Protein AF-A0A918Q8B8-F1 (afdb_monomer)

Solvent-accessible surface area (backbone atoms only — not comparable to full-atom values): 6612 Å² total; per-residue (Å²): 133,83,70,69,59,58,62,53,51,49,40,52,50,37,45,78,72,71,48,54,78,58,41,68,71,46,72,77,34,76,66,37,60,56,49,51,50,53,51,52,49,54,31,72,75,69,29,67,72,63,52,50,52,45,50,70,48,98,40,78,57,41,19,52,43,43,29,50,48,44,63,75,77,44,94,65,55,72,67,59,43,49,56,29,46,54,52,46,52,55,44,32,72,35,79,90,46,65,66,57,8,48,39,37,42,54,45,29,53,78,70,71,51,76,86,115

Structure (mmCIF, N/CA/C/O backbone):
data_AF-A0A918Q8B8-F1
#
_entry.id   AF-A0A918Q8B8-F1
#
loop_
_atom_site.group_PDB
_atom_site.id
_atom_site.type_symbol
_atom_site.label_atom_id
_atom_site.label_alt_id
_atom_site.label_comp_id
_atom_site.label_asym_id
_atom_site.label_entity_id
_atom_site.label_seq_id
_atom_site.pdbx_PDB_ins_code
_atom_site.Cartn_x
_atom_site.Cartn_y
_atom_site.Cartn_z
_atom_site.occupancy
_atom_site.B_iso_or_equiv
_atom_site.auth_seq_id
_atom_site.auth_comp_id
_atom_site.auth_asym_id
_atom_site.auth_atom_id
_atom_site.pdbx_PDB_model_num
ATOM 1 N N . MET A 1 1 ? 7.908 5.607 24.007 1.00 36.47 1 MET A N 1
ATOM 2 C CA . MET A 1 1 ? 7.748 6.205 22.664 1.00 36.47 1 MET A CA 1
ATOM 3 C C . MET A 1 1 ? 7.773 5.053 21.678 1.00 36.47 1 MET A C 1
ATOM 5 O O . MET A 1 1 ? 8.762 4.333 21.671 1.00 36.47 1 MET A O 1
ATOM 9 N N . LYS A 1 2 ? 6.656 4.772 20.997 1.00 44.72 2 LYS A N 1
ATOM 10 C CA . LYS A 1 2 ? 6.554 3.640 20.061 1.00 44.72 2 LYS A CA 1
ATOM 11 C C . LYS A 1 2 ? 7.322 3.968 18.776 1.00 44.72 2 LYS A C 1
ATOM 13 O O . LYS A 1 2 ? 7.341 5.119 18.350 1.00 44.72 2 LYS A O 1
ATOM 18 N N . ASN A 1 3 ? 8.011 2.972 18.224 1.00 47.59 3 ASN A N 1
ATOM 19 C CA . ASN A 1 3 ? 8.915 3.114 17.083 1.00 47.59 3 ASN A CA 1
ATOM 20 C C . ASN A 1 3 ? 8.135 3.252 15.761 1.00 47.59 3 ASN A C 1
ATOM 22 O O . ASN A 1 3 ? 8.189 2.361 14.920 1.00 47.59 3 ASN A O 1
ATOM 26 N N . ASN A 1 4 ? 7.495 4.404 15.529 1.00 54.66 4 ASN A N 1
ATOM 27 C CA . ASN A 1 4 ? 6.944 4.777 14.211 1.00 54.66 4 ASN A CA 1
ATOM 28 C C . ASN A 1 4 ? 8.015 4.729 13.098 1.00 54.66 4 ASN A C 1
ATOM 30 O O . ASN A 1 4 ? 7.711 4.662 11.908 1.00 54.66 4 ASN A O 1
ATOM 34 N N . HIS A 1 5 ? 9.296 4.742 13.481 1.00 60.97 5 HIS A N 1
ATOM 35 C CA . HIS A 1 5 ? 10.423 4.567 12.576 1.00 60.97 5 HIS A CA 1
ATOM 36 C C . HIS A 1 5 ? 10.376 3.232 11.820 1.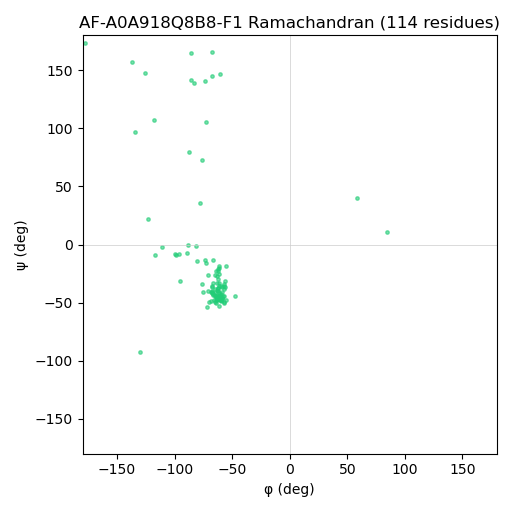00 60.97 5 HIS A C 1
ATOM 38 O O . HIS A 1 5 ? 10.666 3.228 10.630 1.00 60.97 5 HIS A O 1
ATOM 44 N N . THR A 1 6 ? 9.927 2.126 12.426 1.00 82.38 6 THR A N 1
ATOM 45 C CA . THR A 1 6 ? 10.072 0.797 11.808 1.00 82.38 6 THR A CA 1
ATOM 46 C C . THR A 1 6 ? 9.240 0.633 10.533 1.00 82.38 6 THR A C 1
ATOM 48 O O . THR A 1 6 ? 9.766 0.141 9.537 1.00 82.38 6 THR A O 1
ATOM 51 N N . TYR A 1 7 ? 7.978 1.078 10.508 1.00 89.44 7 TYR A N 1
ATOM 52 C CA . TYR A 1 7 ? 7.136 0.976 9.306 1.00 89.44 7 TYR A CA 1
ATOM 53 C C . TYR A 1 7 ? 7.622 1.895 8.176 1.00 89.44 7 TYR A C 1
ATOM 55 O O . TYR A 1 7 ? 7.806 1.449 7.040 1.00 89.44 7 TYR A O 1
ATOM 63 N N . ILE A 1 8 ? 7.882 3.169 8.490 1.00 89.31 8 ILE A N 1
ATOM 64 C CA . ILE A 1 8 ? 8.348 4.160 7.512 1.00 89.31 8 ILE A CA 1
ATOM 65 C C . ILE A 1 8 ? 9.708 3.750 6.930 1.00 89.31 8 ILE A C 1
ATOM 67 O O . ILE A 1 8 ? 9.923 3.843 5.720 1.00 89.31 8 ILE A O 1
ATOM 71 N N . GLU A 1 9 ? 10.641 3.297 7.770 1.00 88.19 9 GLU A N 1
ATOM 72 C CA . GLU A 1 9 ? 11.950 2.800 7.338 1.00 88.19 9 GLU A CA 1
ATOM 73 C C . GLU A 1 9 ? 11.813 1.567 6.449 1.00 88.19 9 GLU A C 1
ATOM 75 O O . GLU A 1 9 ? 12.501 1.476 5.430 1.00 88.19 9 GLU A O 1
ATOM 80 N N . PHE A 1 10 ? 10.889 0.656 6.770 1.00 90.88 10 PHE A N 1
ATOM 81 C CA . PHE A 1 10 ? 10.630 -0.512 5.934 1.00 90.88 10 PHE A CA 1
ATOM 82 C C . PHE A 1 10 ? 10.072 -0.111 4.563 1.00 90.88 10 PHE A C 1
ATOM 84 O O . PHE A 1 10 ? 10.578 -0.577 3.544 1.00 90.88 10 PHE A O 1
ATOM 91 N N . CYS A 1 11 ? 9.111 0.818 4.507 1.00 91.94 11 CYS A N 1
ATOM 92 C CA . CYS A 1 11 ? 8.581 1.353 3.247 1.00 91.94 11 CYS A CA 1
ATOM 93 C C . CYS A 1 11 ? 9.686 1.980 2.382 1.00 91.94 11 CYS A C 1
ATOM 95 O O . CYS A 1 11 ? 9.763 1.728 1.177 1.00 91.94 11 CYS A O 1
ATOM 97 N N . LYS A 1 12 ? 10.579 2.763 3.003 1.00 89.38 12 LYS A N 1
ATOM 98 C CA . LYS A 1 12 ? 11.747 3.350 2.327 1.00 89.38 12 LYS A CA 1
ATOM 99 C C . LYS A 1 12 ? 12.695 2.272 1.804 1.00 89.38 12 LYS A C 1
ATOM 101 O O . LYS A 1 12 ? 13.126 2.351 0.656 1.00 89.38 12 LYS A 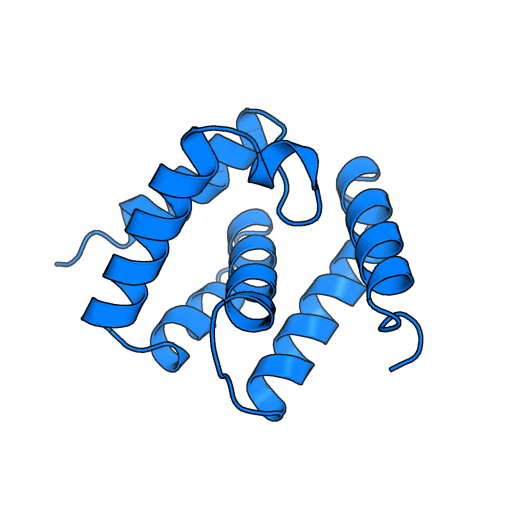O 1
ATOM 106 N N . LYS A 1 13 ? 13.003 1.259 2.619 1.00 91.19 13 LYS A N 1
ATOM 107 C CA . LYS A 1 13 ? 13.869 0.137 2.236 1.00 91.19 13 LYS A CA 1
ATOM 108 C C . LYS A 1 13 ? 13.303 -0.615 1.032 1.00 91.19 13 LYS A C 1
ATOM 110 O O . LYS A 1 13 ? 14.034 -0.834 0.074 1.00 91.19 13 LYS A O 1
ATOM 115 N N . LEU A 1 14 ? 12.012 -0.949 1.049 1.00 91.44 14 LEU A N 1
ATOM 116 C CA . LEU A 1 14 ? 11.347 -1.628 -0.066 1.00 91.44 14 LEU A CA 1
ATOM 117 C C . LEU A 1 14 ? 11.463 -0.835 -1.365 1.00 91.44 14 LEU A C 1
ATOM 119 O O . LEU A 1 14 ? 11.812 -1.399 -2.400 1.00 91.44 14 LEU A O 1
ATOM 123 N N . TYR A 1 15 ? 11.243 0.477 -1.299 1.00 88.50 15 TYR A N 1
ATOM 124 C CA . TYR A 1 15 ? 11.385 1.328 -2.471 1.00 88.50 15 TYR A CA 1
ATOM 125 C C . TYR A 1 15 ? 12.821 1.355 -3.013 1.00 88.50 15 TYR A C 1
ATOM 127 O O . TYR A 1 15 ? 13.022 1.225 -4.220 1.00 88.50 15 TYR A O 1
ATOM 135 N N . LEU A 1 16 ? 13.827 1.481 -2.137 1.00 89.44 16 LEU A N 1
ATOM 136 C CA . LEU A 1 16 ? 15.242 1.438 -2.535 1.00 89.44 16 LEU A CA 1
ATOM 137 C C . LEU A 1 16 ? 15.634 0.089 -3.156 1.00 89.44 16 LEU A C 1
ATOM 139 O O . LEU A 1 16 ? 16.498 0.040 -4.027 1.00 89.44 16 LEU A O 1
ATOM 143 N N . GLU A 1 17 ? 14.973 -0.992 -2.749 1.00 90.62 17 GLU A N 1
ATOM 144 C CA . GLU A 1 17 ? 15.116 -2.329 -3.334 1.00 90.62 17 GLU A CA 1
ATOM 145 C C . GLU A 1 17 ? 14.285 -2.524 -4.620 1.00 90.62 17 GLU A C 1
ATOM 147 O O . GLU A 1 17 ? 14.348 -3.577 -5.252 1.00 90.62 17 GLU A O 1
ATOM 152 N N . GLY A 1 18 ? 13.523 -1.510 -5.044 1.00 89.44 18 GLY A N 1
ATOM 153 C CA . GLY A 1 18 ? 12.734 -1.519 -6.276 1.00 89.44 18 GLY A CA 1
ATOM 154 C C . GLY A 1 18 ? 11.350 -2.162 -6.153 1.00 89.44 18 GLY A C 1
ATOM 155 O O . GLY A 1 18 ? 10.698 -2.372 -7.186 1.00 89.44 18 GLY A O 1
ATOM 156 N N . PHE A 1 19 ? 10.899 -2.454 -4.930 1.00 92.19 19 PHE A N 1
ATOM 157 C CA . PHE A 1 19 ? 9.556 -2.945 -4.639 1.00 92.19 19 PHE A CA 1
ATOM 158 C C . PHE A 1 19 ? 8.557 -1.797 -4.483 1.00 92.19 19 PHE A C 1
ATOM 160 O O . PHE A 1 19 ? 8.851 -0.747 -3.910 1.00 92.19 19 PHE A O 1
ATOM 167 N N . THR A 1 20 ? 7.352 -2.027 -4.986 1.00 92.62 20 THR A N 1
ATOM 168 C CA . THR A 1 20 ? 6.231 -1.084 -4.995 1.00 92.62 20 THR A CA 1
ATOM 169 C C . THR A 1 20 ? 4.953 -1.840 -4.619 1.00 92.62 20 THR A C 1
ATOM 171 O O . THR A 1 20 ? 4.908 -3.067 -4.768 1.00 92.62 20 THR A O 1
ATOM 174 N N . PRO A 1 21 ? 3.921 -1.153 -4.108 1.00 92.31 21 PRO A N 1
ATOM 175 C CA . PRO A 1 21 ? 2.705 -1.819 -3.643 1.00 92.31 21 PRO A CA 1
ATOM 176 C C . PRO A 1 21 ? 1.883 -2.473 -4.762 1.00 92.31 21 PRO A C 1
ATOM 178 O O . PRO A 1 21 ? 1.351 -3.572 -4.571 1.00 92.31 21 PRO A O 1
ATOM 181 N N . ALA A 1 22 ? 1.831 -1.861 -5.948 1.00 92.69 22 ALA A N 1
ATOM 182 C CA . ALA A 1 22 ? 1.176 -2.443 -7.117 1.00 92.69 22 ALA A CA 1
ATOM 183 C C . ALA A 1 22 ? 1.954 -3.609 -7.761 1.00 92.69 22 ALA A C 1
ATOM 185 O O . ALA A 1 22 ? 1.391 -4.365 -8.555 1.00 92.69 22 ALA A O 1
ATOM 186 N N . ASN A 1 23 ? 3.230 -3.814 -7.417 1.00 88.38 23 ASN A N 1
ATOM 187 C CA . ASN A 1 23 ? 4.030 -4.891 -7.994 1.00 88.38 23 ASN A CA 1
ATOM 188 C C . ASN A 1 23 ? 3.608 -6.264 -7.448 1.00 88.38 23 ASN A C 1
ATOM 190 O O . ASN A 1 23 ? 3.968 -6.668 -6.342 1.00 88.38 23 ASN A O 1
ATOM 194 N N . ILE A 1 24 ? 2.905 -7.028 -8.285 1.00 81.38 24 ILE A N 1
ATOM 195 C CA . ILE A 1 24 ? 2.415 -8.376 -7.966 1.00 81.38 24 ILE A CA 1
ATOM 196 C C . ILE A 1 24 ? 3.555 -9.320 -7.563 1.00 81.38 24 ILE A C 1
ATOM 198 O O . ILE A 1 24 ? 3.385 -10.109 -6.638 1.00 81.38 24 ILE A O 1
ATOM 202 N N . ARG A 1 25 ? 4.746 -9.197 -8.167 1.00 85.12 25 ARG A N 1
ATOM 203 C CA . ARG A 1 25 ? 5.897 -10.054 -7.827 1.00 85.12 25 ARG A CA 1
ATOM 204 C C . ARG A 1 25 ? 6.387 -9.835 -6.402 1.00 85.12 25 ARG A C 1
ATOM 206 O O . ARG A 1 25 ? 6.970 -10.742 -5.819 1.00 85.12 25 ARG A O 1
ATOM 213 N N . PHE A 1 26 ? 6.173 -8.649 -5.830 1.00 89.25 26 PHE A N 1
ATOM 214 C CA . PHE A 1 26 ? 6.523 -8.428 -4.432 1.00 89.25 26 PHE A CA 1
ATOM 215 C C . PHE A 1 26 ? 5.651 -9.267 -3.499 1.00 89.25 26 PHE A C 1
ATOM 217 O O . PHE A 1 26 ? 6.160 -9.753 -2.500 1.00 89.25 26 PHE A O 1
ATOM 224 N N . ARG A 1 27 ? 4.381 -9.514 -3.844 1.00 85.44 27 ARG A N 1
ATOM 225 C CA . ARG A 1 27 ? 3.454 -10.304 -3.011 1.00 85.44 27 ARG A CA 1
ATOM 226 C C . ARG A 1 27 ? 3.901 -11.752 -2.825 1.00 85.44 27 ARG A C 1
ATOM 228 O O . ARG A 1 27 ? 3.567 -12.368 -1.822 1.00 85.44 27 ARG A O 1
ATOM 235 N N . GLU A 1 28 ? 4.660 -12.274 -3.780 1.00 87.56 28 GLU A N 1
ATOM 236 C CA . GLU A 1 28 ? 5.238 -13.621 -3.747 1.00 87.56 28 GLU A CA 1
ATOM 237 C C . GLU A 1 28 ? 6.622 -13.650 -3.076 1.00 87.56 28 GLU A C 1
ATOM 239 O O . GLU A 1 28 ? 7.201 -14.713 -2.858 1.00 87.56 28 GLU A O 1
ATOM 244 N N . HIS A 1 29 ? 7.186 -12.485 -2.752 1.00 92.19 29 HIS A N 1
ATOM 245 C CA . HIS A 1 29 ? 8.514 -12.377 -2.169 1.00 92.19 29 HIS A CA 1
ATOM 246 C C . HIS A 1 29 ? 8.464 -12.603 -0.644 1.00 92.19 29 HIS A C 1
ATOM 248 O O . HIS A 1 29 ? 7.615 -12.013 0.021 1.00 92.19 29 HIS A O 1
ATOM 254 N N . PRO A 1 30 ? 9.417 -13.331 -0.022 1.00 89.50 30 PRO A N 1
ATOM 255 C CA . PRO A 1 30 ? 9.395 -13.606 1.425 1.00 89.50 30 PRO A CA 1
ATOM 256 C C . PRO A 1 30 ? 9.333 -12.359 2.327 1.00 89.50 30 PRO A C 1
ATOM 258 O O . PRO A 1 30 ? 8.728 -12.372 3.396 1.00 89.50 30 PRO A O 1
ATOM 261 N N . LYS A 1 31 ? 9.921 -11.241 1.877 1.00 89.31 31 LYS A N 1
ATOM 262 C CA . LYS A 1 31 ? 9.843 -9.938 2.577 1.00 89.31 31 LYS A CA 1
ATOM 263 C C . LYS A 1 31 ? 8.416 -9.396 2.704 1.00 89.31 31 LYS A C 1
ATOM 265 O O . LYS A 1 31 ? 8.176 -8.541 3.550 1.00 89.31 31 LYS A O 1
ATOM 270 N N . PHE A 1 32 ? 7.483 -9.855 1.876 1.00 90.81 32 PHE A N 1
ATOM 271 C CA . PHE A 1 32 ? 6.097 -9.421 1.943 1.00 90.81 32 PHE A CA 1
ATOM 272 C C . PHE A 1 32 ? 5.402 -9.918 3.208 1.00 90.81 32 PHE A C 1
ATOM 274 O O . PHE A 1 32 ? 4.701 -9.150 3.862 1.00 90.81 32 PHE A O 1
ATOM 281 N N . GLU A 1 33 ? 5.649 -11.164 3.610 1.00 90.06 33 GLU A N 1
ATOM 282 C CA . GLU A 1 33 ? 5.105 -11.703 4.860 1.00 90.06 33 GLU A CA 1
ATOM 283 C C . GLU A 1 33 ? 5.670 -10.966 6.079 1.00 90.06 33 GLU A C 1
ATOM 285 O O . GLU A 1 33 ? 4.927 -10.612 6.998 1.00 90.06 33 GLU A O 1
ATOM 290 N N . GLU A 1 34 ? 6.974 -10.668 6.063 1.00 90.56 34 GLU A N 1
ATOM 291 C CA . GLU A 1 34 ? 7.618 -9.843 7.088 1.00 90.56 34 GLU A CA 1
ATOM 292 C C . GLU A 1 34 ? 6.974 -8.453 7.163 1.00 90.56 34 GLU A C 1
ATOM 294 O O . GLU A 1 34 ? 6.633 -7.984 8.252 1.00 90.56 34 GLU A O 1
ATOM 299 N N . PHE A 1 35 ? 6.753 -7.823 6.008 1.00 91.56 35 PHE A N 1
ATOM 300 C CA . PHE A 1 35 ? 6.131 -6.510 5.919 1.00 91.56 35 PHE A CA 1
ATOM 301 C C . PHE A 1 35 ? 4.694 -6.517 6.444 1.00 91.56 35 PHE A C 1
ATOM 303 O O . PHE A 1 35 ? 4.341 -5.698 7.292 1.00 91.56 35 PHE A O 1
ATOM 310 N N . LEU A 1 36 ? 3.875 -7.486 6.024 1.00 91.50 36 LEU A N 1
ATOM 311 C CA . LEU A 1 36 ? 2.507 -7.628 6.518 1.00 91.50 36 LEU A CA 1
ATOM 312 C C . LEU A 1 36 ? 2.456 -7.881 8.025 1.00 91.50 36 LEU A C 1
ATOM 314 O O . LEU A 1 36 ? 1.524 -7.420 8.681 1.00 91.50 36 LEU A O 1
ATOM 318 N N . ARG A 1 37 ? 3.436 -8.588 8.596 1.00 91.00 37 ARG A N 1
ATOM 319 C CA . ARG A 1 37 ? 3.530 -8.773 10.049 1.00 91.00 37 ARG A CA 1
ATOM 320 C C . ARG A 1 37 ? 3.753 -7.441 10.767 1.00 91.00 37 ARG A C 1
ATOM 322 O O . ARG A 1 37 ? 3.057 -7.180 11.744 1.00 91.00 37 ARG A O 1
ATOM 329 N N . ILE A 1 38 ? 4.663 -6.601 10.266 1.00 91.38 38 ILE A N 1
ATOM 330 C CA . ILE A 1 38 ? 4.911 -5.254 10.810 1.00 91.38 38 ILE A CA 1
ATOM 331 C C . ILE A 1 38 ? 3.631 -4.415 10.734 1.00 91.38 38 ILE A C 1
ATOM 333 O O . ILE A 1 38 ? 3.206 -3.849 11.735 1.00 91.38 38 ILE A O 1
ATOM 337 N N . VAL A 1 39 ? 2.970 -4.400 9.575 1.00 92.31 39 VAL A N 1
ATOM 338 C CA . VAL A 1 39 ? 1.731 -3.637 9.354 1.00 92.31 39 VAL A CA 1
ATOM 339 C C . VAL A 1 39 ? 0.609 -4.096 10.285 1.00 92.31 39 VAL A C 1
ATOM 341 O O . VAL A 1 39 ? -0.054 -3.279 10.918 1.00 92.31 39 VAL A O 1
ATOM 344 N N . LYS A 1 40 ? 0.388 -5.410 10.402 1.00 90.25 40 LYS A N 1
ATOM 345 C CA . LYS A 1 40 ? -0.647 -5.961 11.288 1.00 90.25 40 LYS A CA 1
ATOM 346 C C . LYS A 1 40 ? -0.372 -5.634 12.749 1.00 90.25 40 LYS A C 1
ATOM 348 O O . LYS A 1 40 ? -1.315 -5.332 13.473 1.00 90.25 40 LYS A O 1
ATOM 353 N N . GLN A 1 41 ? 0.891 -5.689 13.172 1.00 90.06 41 GLN A N 1
ATOM 354 C CA . GLN A 1 41 ? 1.275 -5.295 14.521 1.00 90.06 41 GLN A CA 1
ATOM 355 C C . GLN A 1 41 ? 0.992 -3.807 14.760 1.00 90.06 41 GLN A C 1
ATOM 357 O O . GLN A 1 41 ? 0.359 -3.472 15.756 1.00 90.06 41 GLN A O 1
ATOM 362 N N . GLU A 1 42 ? 1.377 -2.936 13.829 1.00 89.12 42 GLU A N 1
ATOM 363 C CA . GLU A 1 42 ? 1.149 -1.489 13.923 1.00 89.12 42 GLU A CA 1
ATOM 364 C C . GLU A 1 42 ? -0.347 -1.151 14.048 1.00 89.12 42 GLU A 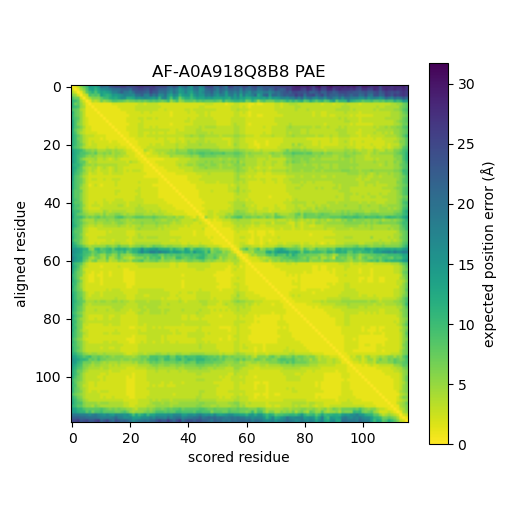C 1
ATOM 366 O O . GLU A 1 42 ? -0.759 -0.389 14.928 1.00 89.12 42 GLU A O 1
ATOM 371 N N . VAL A 1 43 ? -1.182 -1.771 13.206 1.00 88.81 43 VAL A N 1
ATOM 372 C CA . VAL A 1 43 ? -2.640 -1.576 13.230 1.00 88.81 43 VAL A CA 1
ATOM 373 C C . VAL A 1 43 ? -3.263 -2.140 14.507 1.00 88.81 43 VAL A C 1
ATOM 375 O O . VAL A 1 43 ? -4.139 -1.501 15.085 1.00 88.81 43 VAL A O 1
ATOM 378 N N . TYR A 1 44 ? -2.811 -3.309 14.974 1.00 87.88 44 TYR A N 1
ATOM 379 C CA . TYR A 1 44 ? -3.267 -3.894 16.240 1.00 87.88 44 TYR A CA 1
ATOM 380 C C . TYR A 1 44 ? -2.943 -2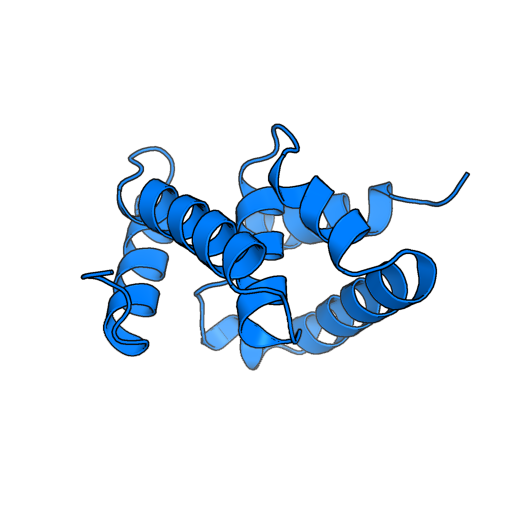.994 17.439 1.00 87.88 44 TYR A C 1
ATOM 382 O O . TYR A 1 44 ? -3.715 -2.901 18.389 1.00 87.88 44 TYR A O 1
ATOM 390 N N . GLU A 1 45 ? -1.797 -2.322 17.395 1.00 87.12 45 GLU A N 1
ATOM 391 C CA . GLU A 1 45 ? -1.296 -1.478 18.471 1.00 87.12 45 GLU A CA 1
ATOM 392 C C . GLU A 1 45 ? -1.903 -0.069 18.531 1.00 87.12 45 GLU A C 1
ATOM 394 O O . GLU A 1 45 ? -1.691 0.627 19.533 1.00 87.12 45 GLU A O 1
ATOM 399 N N . THR A 1 46 ? -2.595 0.364 17.475 1.00 84.19 46 THR A N 1
ATOM 400 C CA . THR A 1 46 ? -3.145 1.717 17.333 1.00 84.19 46 THR A CA 1
ATOM 401 C C . THR A 1 46 ? -4.620 1.654 16.919 1.00 84.19 46 THR A C 1
ATOM 403 O O . THR A 1 46 ? -5.491 1.574 17.779 1.00 84.19 46 THR A O 1
ATOM 406 N N . SER A 1 47 ? -4.891 1.682 15.619 1.00 87.00 47 SER A N 1
ATOM 407 C CA . SER A 1 47 ? -6.120 1.304 14.918 1.00 87.00 47 SER A CA 1
ATOM 408 C C . SER A 1 47 ? -5.862 1.493 13.416 1.00 87.00 47 SER A C 1
ATOM 410 O O . SER A 1 47 ? -4.829 2.045 13.025 1.00 87.00 47 SER A O 1
ATOM 412 N N . TYR A 1 48 ? -6.786 1.093 12.538 1.00 86.56 48 TYR A N 1
ATOM 413 C CA . TYR A 1 48 ? -6.625 1.406 11.113 1.00 86.56 48 TYR A CA 1
ATOM 414 C C . TYR A 1 48 ? -6.835 2.903 10.818 1.00 86.56 48 TYR A C 1
ATOM 416 O O . TYR A 1 48 ? -6.266 3.405 9.855 1.00 86.56 48 TYR A O 1
ATOM 424 N N . GLU A 1 49 ? -7.606 3.638 11.632 1.00 88.38 49 GLU A N 1
ATOM 425 C CA . GLU A 1 49 ? -7.748 5.098 11.516 1.00 88.38 49 GLU A CA 1
ATOM 426 C C . GLU A 1 49 ? -6.451 5.819 11.873 1.00 88.38 49 GLU A C 1
ATOM 428 O O . GLU A 1 49 ? -6.046 6.739 11.171 1.00 88.38 49 GLU A O 1
ATOM 433 N N . MET A 1 50 ? -5.763 5.371 12.925 1.00 88.94 50 MET A N 1
ATOM 434 C CA . MET A 1 50 ? -4.444 5.905 13.262 1.00 88.94 50 MET A CA 1
ATOM 435 C C . MET A 1 50 ? -3.412 5.532 12.198 1.00 88.94 50 MET A C 1
ATOM 437 O O . MET A 1 50 ? -2.609 6.371 11.801 1.00 88.94 50 MET A O 1
ATOM 441 N N . PHE A 1 51 ? -3.468 4.305 11.675 1.00 92.00 51 PHE A N 1
ATOM 442 C CA . PHE A 1 51 ? -2.617 3.884 10.564 1.00 92.00 51 PHE A CA 1
ATOM 443 C C . PHE A 1 51 ? -2.892 4.686 9.282 1.00 92.00 51 PHE A C 1
ATOM 445 O O . PHE A 1 51 ? -1.972 4.985 8.529 1.00 92.00 51 PHE A O 1
ATOM 452 N N . TYR A 1 52 ? -4.138 5.105 9.047 1.00 92.56 52 TYR A N 1
ATOM 453 C CA . TYR A 1 52 ? -4.493 5.981 7.932 1.00 92.56 52 TYR A CA 1
ATOM 454 C C . TYR A 1 52 ? -3.796 7.344 7.992 1.00 92.56 52 TYR A C 1
ATOM 456 O O . TYR A 1 52 ? -3.532 7.924 6.940 1.00 92.56 52 TYR A O 1
ATOM 464 N N . GLU A 1 53 ? -3.394 7.838 9.164 1.00 92.31 53 GLU A N 1
ATOM 465 C CA . GLU A 1 53 ? -2.627 9.086 9.255 1.00 92.31 53 GLU A CA 1
ATOM 466 C C . GLU A 1 53 ? -1.265 9.003 8.538 1.00 92.31 53 GLU A C 1
ATOM 468 O O . GLU A 1 53 ? -0.785 10.023 8.041 1.00 92.31 53 GLU A O 1
ATOM 473 N N . TYR A 1 54 ? -0.699 7.800 8.336 1.00 91.81 54 TYR A N 1
ATOM 474 C CA . TYR A 1 54 ? 0.494 7.606 7.497 1.00 91.81 54 TYR A CA 1
ATOM 475 C C . TYR A 1 54 ? 0.277 8.017 6.030 1.00 91.81 54 TYR A C 1
ATOM 477 O O . TYR A 1 54 ? 1.242 8.277 5.317 1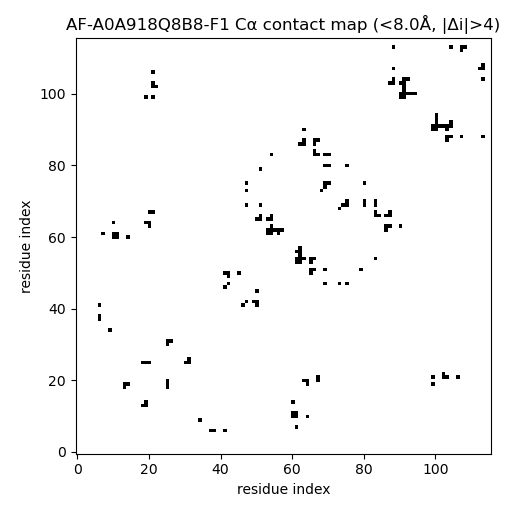.00 91.81 54 TYR A O 1
ATOM 485 N N . THR A 1 55 ? -0.972 8.139 5.564 1.00 90.19 55 THR A N 1
ATOM 486 C CA . THR A 1 55 ? -1.289 8.676 4.226 1.00 90.19 55 THR A CA 1
ATOM 487 C C . THR A 1 55 ? -1.092 10.186 4.099 1.00 90.19 55 THR A C 1
ATOM 489 O O . THR A 1 55 ? -1.036 10.710 2.981 1.00 90.19 55 THR A O 1
ATOM 492 N N . LYS A 1 56 ? -0.994 10.893 5.230 1.00 85.25 56 LYS A N 1
ATOM 493 C CA . LYS A 1 56 ? -0.818 12.348 5.300 1.00 85.25 56 LYS A CA 1
ATOM 494 C C . LYS A 1 56 ? 0.626 12.750 5.554 1.00 85.25 56 LYS A C 1
ATOM 496 O O . LYS A 1 56 ? 0.946 13.935 5.474 1.00 85.25 56 LYS A O 1
ATOM 501 N N . GLU A 1 57 ? 1.503 11.793 5.842 1.00 75.06 57 GLU A N 1
ATOM 502 C CA . GLU A 1 57 ? 2.922 12.086 5.953 1.00 75.06 57 GLU A CA 1
ATOM 503 C C . GLU A 1 57 ? 3.454 12.640 4.624 1.00 75.06 57 GLU A C 1
ATOM 505 O O . GLU A 1 57 ? 3.020 12.267 3.536 1.00 75.06 57 GLU A O 1
ATOM 510 N N . HIS A 1 58 ? 4.425 13.550 4.672 1.00 70.88 58 HIS A N 1
ATOM 511 C CA . HIS A 1 58 ? 5.054 14.091 3.461 1.00 70.88 58 HIS A CA 1
ATOM 512 C C . HIS A 1 58 ? 6.078 13.113 2.853 1.00 70.88 58 HIS A C 1
ATOM 514 O O . HIS A 1 58 ? 7.122 13.523 2.347 1.00 70.88 58 HIS A O 1
ATOM 520 N N . ASN A 1 59 ? 5.804 11.806 2.917 1.00 80.94 59 ASN A N 1
ATOM 521 C CA . ASN A 1 59 ? 6.659 10.758 2.383 1.00 80.94 59 ASN A CA 1
ATOM 522 C C . ASN A 1 59 ? 5.926 9.983 1.289 1.00 80.94 59 ASN A C 1
ATOM 524 O O . ASN A 1 59 ? 5.065 9.149 1.556 1.00 80.94 59 ASN A O 1
ATOM 528 N N . TYR A 1 60 ? 6.351 10.233 0.051 1.00 78.75 60 TYR A N 1
ATOM 529 C CA . TYR A 1 60 ? 5.761 9.663 -1.156 1.00 78.75 60 TYR A CA 1
ATOM 530 C C . TYR A 1 60 ? 5.544 8.137 -1.062 1.00 78.75 60 TYR A C 1
ATOM 532 O O . TYR A 1 60 ? 4.479 7.632 -1.405 1.00 78.75 60 TYR A O 1
ATOM 540 N N . PHE A 1 61 ? 6.520 7.383 -0.546 1.00 85.00 61 PHE A N 1
ATOM 541 C CA . PHE A 1 61 ? 6.424 5.919 -0.497 1.00 85.00 61 PHE A CA 1
ATOM 542 C C . PHE A 1 61 ? 5.483 5.435 0.600 1.00 85.00 61 PHE A C 1
ATOM 544 O O . PHE A 1 61 ? 4.709 4.509 0.372 1.00 85.00 61 PHE A O 1
ATOM 551 N N . THR A 1 62 ? 5.531 6.067 1.773 1.00 91.69 62 THR A N 1
ATOM 552 C CA . THR A 1 62 ? 4.682 5.689 2.906 1.00 91.69 62 THR A CA 1
ATOM 553 C C . THR A 1 62 ? 3.211 5.847 2.547 1.00 91.69 62 THR A C 1
ATOM 555 O O . THR A 1 62 ? 2.424 4.939 2.809 1.00 91.69 62 THR A O 1
ATOM 558 N N . ASN A 1 63 ? 2.838 6.951 1.897 1.00 93.44 63 ASN A N 1
ATOM 559 C CA . ASN A 1 63 ? 1.436 7.226 1.594 1.00 93.44 63 ASN A CA 1
ATOM 560 C C . ASN A 1 63 ? 0.871 6.165 0.652 1.00 93.44 63 ASN A C 1
ATOM 562 O O . ASN A 1 63 ? -0.194 5.616 0.919 1.00 93.44 63 ASN A O 1
ATOM 566 N N . LEU A 1 64 ? 1.620 5.833 -0.403 1.00 93.75 64 LEU A N 1
ATOM 567 C CA . LEU A 1 64 ? 1.196 4.846 -1.387 1.00 93.75 64 LEU A CA 1
ATOM 568 C C . LEU A 1 64 ? 1.100 3.439 -0.782 1.00 93.75 64 LEU A C 1
ATOM 570 O O . LEU A 1 64 ? 0.068 2.786 -0.925 1.00 93.75 64 LEU A O 1
ATOM 574 N N . TRP A 1 65 ? 2.121 2.993 -0.038 1.00 94.69 65 TRP A N 1
ATOM 575 C CA . TRP A 1 65 ? 2.073 1.707 0.672 1.00 94.69 65 TRP A CA 1
ATOM 576 C C . TRP A 1 65 ? 0.867 1.621 1.606 1.00 94.69 65 TRP A C 1
ATOM 578 O O . TRP A 1 65 ? 0.119 0.645 1.568 1.00 94.69 65 TRP A O 1
ATOM 588 N N . THR A 1 66 ? 0.646 2.667 2.400 1.00 95.50 66 THR A N 1
ATOM 589 C CA . THR A 1 66 ? -0.458 2.734 3.363 1.00 95.50 66 THR A CA 1
ATOM 590 C C . THR A 1 66 ? -1.810 2.636 2.658 1.00 95.50 66 THR A C 1
ATOM 592 O O . THR A 1 66 ? -2.661 1.854 3.082 1.00 95.50 66 THR A O 1
ATOM 595 N N . SER A 1 67 ? -2.002 3.365 1.553 1.00 95.94 67 SER A N 1
ATOM 596 C CA . SER A 1 67 ? -3.246 3.336 0.778 1.00 95.94 67 SER A CA 1
ATOM 597 C C . SER A 1 67 ? -3.573 1.946 0.233 1.00 95.94 67 SER A C 1
ATOM 599 O O . SER A 1 67 ? -4.705 1.488 0.396 1.00 95.94 67 SER A O 1
ATOM 601 N N . HIS A 1 68 ? -2.597 1.236 -0.340 1.00 95.75 68 HIS A N 1
ATOM 602 C CA . HIS A 1 68 ? -2.815 -0.142 -0.793 1.00 95.75 68 HIS A CA 1
ATOM 603 C C . HIS A 1 68 ? -3.145 -1.083 0.355 1.00 95.75 68 HIS A C 1
ATOM 605 O O . HIS A 1 68 ? -4.101 -1.852 0.276 1.00 95.75 68 HIS A O 1
ATOM 611 N N . LEU A 1 69 ? -2.375 -1.011 1.443 1.00 94.75 69 LEU A N 1
ATOM 612 C CA . LEU A 1 69 ? -2.563 -1.899 2.582 1.00 94.75 69 LEU A CA 1
ATOM 613 C C . LEU A 1 69 ? -3.973 -1.765 3.165 1.00 94.75 69 LEU A C 1
ATOM 615 O O . LEU A 1 69 ? -4.640 -2.776 3.387 1.00 94.75 69 LEU A O 1
ATOM 619 N N . LEU A 1 70 ? -4.443 -0.528 3.350 1.00 94.69 70 LEU A N 1
ATOM 620 C CA . LEU A 1 70 ? -5.782 -0.223 3.853 1.00 94.69 70 LEU A CA 1
ATOM 621 C C . LEU A 1 70 ? -6.897 -0.738 2.942 1.00 94.69 70 LEU A C 1
ATOM 623 O O . LEU A 1 70 ? -7.884 -1.268 3.446 1.00 94.69 70 LEU A O 1
ATOM 627 N N . ILE A 1 71 ? -6.747 -0.607 1.623 1.00 94.44 71 ILE A N 1
ATOM 628 C CA . ILE A 1 71 ? -7.761 -1.067 0.664 1.00 94.44 71 ILE A CA 1
ATOM 629 C C . ILE A 1 71 ? -7.819 -2.594 0.595 1.00 94.44 71 ILE A C 1
ATOM 631 O O . ILE A 1 71 ? -8.903 -3.163 0.455 1.00 94.44 71 ILE A O 1
ATOM 635 N N . GLU A 1 72 ? -6.665 -3.251 0.642 1.00 92.12 72 GLU A N 1
ATOM 636 C CA . GLU A 1 72 ? -6.558 -4.664 0.289 1.00 92.12 72 GLU A CA 1
ATOM 637 C C . GLU A 1 72 ? -6.645 -5.611 1.488 1.00 92.12 72 GLU A C 1
ATOM 639 O O . GLU A 1 72 ? -7.140 -6.729 1.345 1.00 92.12 72 GLU A O 1
ATOM 644 N N . TYR A 1 73 ? -6.179 -5.187 2.666 1.00 91.56 73 TYR A N 1
ATOM 645 C CA . TYR A 1 73 ? -6.033 -6.073 3.830 1.00 91.56 73 TYR A CA 1
ATOM 646 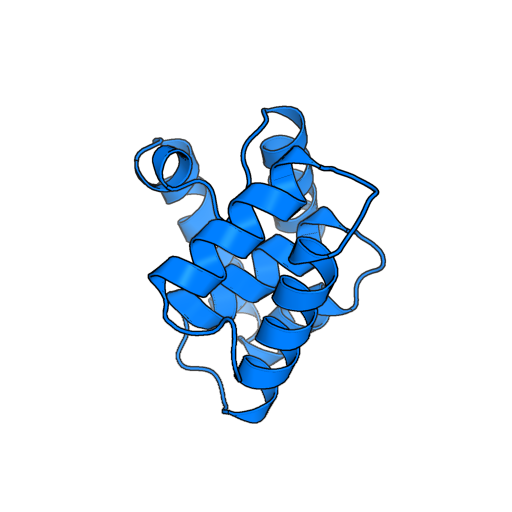C C . TYR A 1 73 ? -6.908 -5.684 5.019 1.00 91.56 73 TYR A C 1
ATOM 648 O O . TYR A 1 73 ? -7.007 -6.457 5.975 1.00 91.56 73 TYR A O 1
ATOM 656 N N . PHE A 1 74 ? -7.561 -4.522 4.976 1.00 90.88 74 PHE A N 1
ATOM 657 C CA . PHE A 1 74 ? -8.377 -4.024 6.076 1.00 90.88 74 PHE A CA 1
ATOM 658 C C . PHE A 1 74 ? -9.798 -3.692 5.623 1.00 90.88 74 PHE A C 1
ATOM 660 O O . PHE A 1 74 ? -10.057 -3.267 4.500 1.00 90.88 74 PHE A O 1
ATOM 667 N N . LYS A 1 75 ? -10.757 -3.877 6.534 1.00 91.12 75 LYS A N 1
ATOM 668 C CA . LYS A 1 75 ? -12.150 -3.479 6.320 1.00 91.12 75 LYS A CA 1
ATOM 669 C C . LYS A 1 75 ? -12.331 -2.025 6.757 1.00 91.12 75 LYS A C 1
ATOM 671 O O . LYS A 1 75 ? -12.802 -1.766 7.859 1.00 91.12 75 LYS A O 1
ATOM 676 N N . VAL A 1 76 ? -11.926 -1.096 5.898 1.00 92.56 76 VAL A N 1
ATOM 677 C CA . VAL A 1 76 ? -12.033 0.352 6.146 1.00 92.56 76 VAL A CA 1
ATOM 678 C C . VAL A 1 76 ? -13.398 0.920 5.735 1.00 92.56 76 VAL A C 1
ATOM 680 O O . VAL A 1 76 ? -14.163 0.275 5.010 1.00 92.56 76 VAL A O 1
ATOM 683 N N . SER A 1 77 ? -13.714 2.138 6.190 1.00 93.88 77 SER A N 1
ATOM 684 C CA . SER A 1 77 ? -14.922 2.860 5.770 1.00 93.88 77 SER A CA 1
ATOM 685 C C . SER A 1 77 ? -14.860 3.268 4.289 1.00 93.88 77 SER A C 1
ATOM 687 O O . SER A 1 77 ? -13.795 3.248 3.663 1.00 93.88 77 SER A O 1
ATOM 689 N N . LYS A 1 78 ? -16.006 3.656 3.709 1.00 93.44 78 LYS A N 1
ATOM 690 C CA . LYS A 1 78 ? -16.055 4.128 2.314 1.00 93.44 78 LYS A CA 1
ATOM 691 C C . LYS A 1 78 ? -15.218 5.389 2.118 1.00 93.44 78 LYS A C 1
ATOM 693 O O . LYS A 1 78 ? -14.545 5.506 1.106 1.00 93.44 78 LYS A O 1
ATOM 698 N N . GLU A 1 79 ? -15.225 6.280 3.100 1.00 94.31 79 GLU A N 1
ATOM 699 C CA . GLU A 1 79 ? -14.500 7.548 3.089 1.00 94.31 79 GLU A CA 1
ATOM 700 C C . GLU A 1 79 ? -12.988 7.303 3.052 1.00 94.31 79 GLU A C 1
ATOM 702 O O . GLU A 1 79 ? -12.312 7.797 2.154 1.00 94.31 79 GLU A O 1
ATOM 707 N N . ILE A 1 80 ? -12.469 6.457 3.954 1.00 94.31 80 ILE A N 1
ATOM 708 C CA . ILE A 1 80 ? -11.044 6.085 3.971 1.00 94.31 80 ILE A CA 1
ATOM 709 C C . ILE A 1 80 ? -10.657 5.405 2.658 1.00 94.31 80 ILE A C 1
ATOM 711 O O . ILE A 1 80 ? -9.609 5.711 2.086 1.00 94.31 80 ILE A O 1
ATOM 715 N N . LYS A 1 81 ? -11.506 4.498 2.156 1.00 94.75 81 LYS A N 1
ATOM 716 C CA . LYS A 1 81 ? -11.269 3.823 0.879 1.00 94.75 81 LYS A CA 1
ATOM 717 C C . LYS A 1 81 ? -11.178 4.821 -0.277 1.00 94.75 81 LYS A C 1
ATOM 719 O O . LYS A 1 81 ? -10.234 4.730 -1.054 1.00 94.75 81 LYS A O 1
ATOM 724 N N . SER A 1 82 ? -12.113 5.765 -0.377 1.00 94.88 82 SER A N 1
ATOM 725 C CA . SER A 1 82 ? -12.104 6.805 -1.411 1.00 94.88 82 SER A CA 1
ATOM 726 C C . SER A 1 82 ? -10.847 7.668 -1.331 1.00 94.88 82 SER A C 1
ATOM 728 O O . SER A 1 82 ? -10.159 7.813 -2.336 1.00 94.88 82 SER A O 1
ATOM 730 N N . SER A 1 83 ? -10.464 8.143 -0.143 1.00 94.81 83 SER A N 1
ATOM 731 C CA . SER A 1 83 ? -9.229 8.924 0.014 1.00 94.81 83 SER A CA 1
ATOM 732 C C . SER A 1 83 ? -7.969 8.129 -0.346 1.00 94.81 83 SER A C 1
ATOM 734 O O . SER A 1 83 ? -7.052 8.665 -0.964 1.00 94.81 83 SER A O 1
ATOM 736 N N . CYS A 1 84 ? -7.913 6.835 -0.015 1.00 95.69 84 CYS A N 1
ATOM 737 C CA . CYS A 1 84 ? -6.803 5.977 -0.431 1.00 95.69 84 CYS A CA 1
ATOM 738 C C . CYS A 1 84 ? -6.754 5.799 -1.956 1.00 95.69 84 CYS A C 1
ATOM 740 O O . CYS A 1 84 ? -5.669 5.811 -2.533 1.00 95.69 84 CYS A O 1
ATOM 742 N N . LEU A 1 85 ? -7.906 5.680 -2.621 1.00 95.69 85 LEU A N 1
ATOM 743 C CA . LEU A 1 85 ? -7.967 5.595 -4.082 1.00 95.69 85 LEU A CA 1
ATOM 744 C C . LEU A 1 85 ? -7.516 6.8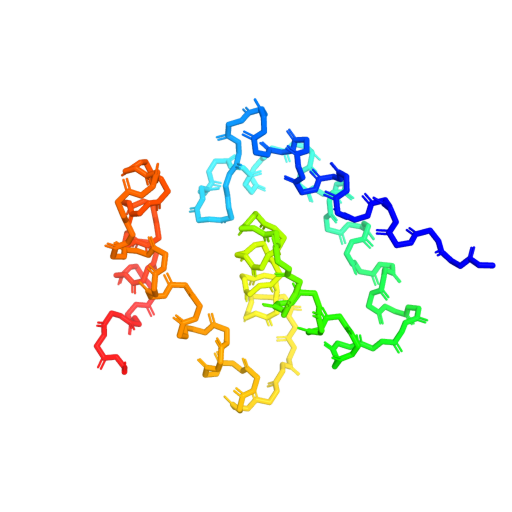91 -4.751 1.00 95.69 85 LEU A C 1
ATOM 746 O O . LEU A 1 85 ? -6.726 6.831 -5.686 1.00 95.69 85 LEU A O 1
ATOM 750 N N . GLU A 1 86 ? -7.930 8.053 -4.245 1.00 94.69 86 GLU A N 1
ATOM 751 C CA . GLU A 1 86 ? -7.464 9.353 -4.747 1.00 94.69 86 GLU A CA 1
ATOM 752 C C . GLU A 1 86 ? -5.936 9.481 -4.674 1.00 94.69 86 GLU A C 1
ATOM 754 O O . GLU A 1 86 ? -5.297 10.006 -5.591 1.00 94.69 86 GLU A O 1
ATOM 759 N N . ILE A 1 87 ? -5.324 8.963 -3.601 1.00 94.44 87 ILE A N 1
ATOM 760 C CA . ILE A 1 87 ? -3.866 8.891 -3.486 1.00 94.44 87 ILE A CA 1
ATOM 761 C C . ILE A 1 87 ? -3.301 8.026 -4.612 1.00 94.44 87 ILE A C 1
ATOM 763 O O . ILE A 1 87 ? -2.433 8.503 -5.334 1.00 94.44 87 ILE A O 1
ATOM 767 N N . ILE A 1 88 ? -3.792 6.803 -4.800 1.00 95.38 88 ILE A N 1
ATOM 768 C CA . ILE A 1 88 ? -3.280 5.883 -5.830 1.00 95.38 88 ILE A CA 1
ATOM 769 C C . ILE A 1 88 ? -3.438 6.485 -7.238 1.00 95.38 88 ILE A C 1
ATOM 771 O O . ILE A 1 88 ? -2.477 6.509 -8.009 1.00 95.38 88 ILE A O 1
ATOM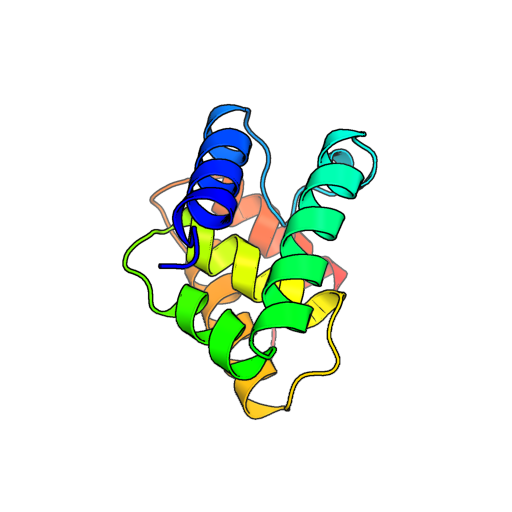 775 N N . VAL A 1 89 ? -4.597 7.074 -7.550 1.00 95.00 89 VAL A N 1
ATOM 776 C CA . VAL A 1 89 ? -4.867 7.754 -8.830 1.00 95.00 89 VAL A CA 1
ATOM 777 C C . VAL A 1 89 ? -3.855 8.867 -9.082 1.00 95.00 89 VAL A C 1
ATOM 779 O O . VAL A 1 89 ? -3.188 8.868 -10.118 1.00 95.00 89 VAL A O 1
ATOM 782 N N . ARG A 1 90 ? -3.633 9.756 -8.109 1.00 93.06 90 ARG A N 1
ATOM 783 C CA . ARG A 1 90 ? -2.645 10.838 -8.234 1.00 93.06 90 ARG A CA 1
ATOM 784 C C . ARG A 1 90 ? -1.235 10.316 -8.526 1.00 93.06 90 ARG A C 1
ATOM 786 O O . ARG A 1 90 ? -0.464 10.973 -9.225 1.00 93.06 90 ARG A O 1
ATOM 793 N N . TYR A 1 91 ? -0.872 9.153 -7.990 1.00 92.12 91 TYR A N 1
ATOM 794 C CA . TYR A 1 91 ? 0.434 8.540 -8.235 1.00 92.12 91 TYR A CA 1
ATOM 795 C C . TYR A 1 91 ? 0.504 7.890 -9.622 1.00 92.12 91 TYR A C 1
ATOM 797 O O . TYR A 1 91 ? 1.546 7.992 -10.269 1.00 92.12 91 TYR A O 1
ATOM 805 N N . SER A 1 92 ? -0.605 7.330 -10.117 1.00 93.94 92 SER A N 1
ATOM 806 C CA . SER A 1 92 ? -0.732 6.780 -11.478 1.00 93.94 92 SER A CA 1
ATOM 807 C C . SER A 1 92 ? -0.594 7.831 -12.597 1.00 93.94 92 SER A C 1
ATOM 809 O O . SER A 1 92 ? -0.230 7.521 -13.738 1.00 93.94 92 SER A O 1
ATOM 811 N N . GLU A 1 93 ? -0.847 9.098 -12.269 1.00 92.75 93 GLU A N 1
ATOM 812 C CA . GLU A 1 93 ? -0.713 10.253 -13.168 1.00 92.75 93 GLU A CA 1
ATOM 813 C C . GLU A 1 93 ? 0.607 11.019 -12.967 1.00 92.75 93 GLU A C 1
ATOM 815 O O . GLU A 1 93 ? 0.966 11.909 -13.746 1.00 92.75 93 GLU A O 1
ATOM 820 N N . GLY A 1 94 ? 1.351 10.678 -11.913 1.00 88.06 94 GLY A N 1
ATOM 821 C CA . GLY A 1 94 ? 2.565 11.369 -11.508 1.00 88.06 94 GLY A CA 1
ATOM 822 C C . GLY A 1 94 ? 3.719 11.199 -12.499 1.00 88.06 94 GLY A C 1
ATOM 823 O O . GLY A 1 94 ? 3.938 10.137 -13.077 1.00 88.06 94 GLY A O 1
ATOM 824 N N . ARG A 1 95 ? 4.536 12.249 -12.650 1.00 86.25 95 ARG A N 1
ATOM 825 C CA . ARG A 1 95 ? 5.748 12.224 -13.499 1.00 86.25 95 ARG A CA 1
ATOM 826 C C . ARG A 1 95 ? 7.040 11.926 -12.734 1.00 86.25 95 ARG A C 1
ATOM 828 O O . ARG A 1 95 ? 8.077 11.736 -13.359 1.00 86.25 95 ARG A O 1
ATOM 835 N N . LEU A 1 96 ? 6.982 11.896 -11.400 1.00 85.75 96 LEU A N 1
ATOM 836 C CA . LEU A 1 96 ? 8.155 11.729 -10.532 1.00 85.75 96 LEU A CA 1
ATOM 837 C C . LEU A 1 96 ? 8.817 10.360 -10.703 1.00 85.75 96 LEU A C 1
ATOM 839 O O . LEU A 1 96 ? 10.039 10.272 -10.775 1.00 85.75 96 LEU A O 1
ATOM 843 N N . ASN A 1 97 ? 8.013 9.298 -10.783 1.00 89.00 97 ASN A N 1
ATOM 844 C CA . ASN A 1 97 ? 8.499 7.947 -11.023 1.00 89.00 97 ASN A CA 1
ATOM 845 C C . ASN A 1 97 ? 7.623 7.257 -12.087 1.00 89.00 97 ASN A C 1
ATOM 847 O O . ASN A 1 97 ? 6.577 6.699 -11.754 1.00 89.00 97 ASN A O 1
ATOM 851 N N . PRO A 1 98 ? 8.046 7.261 -13.367 1.00 91.62 98 PRO A N 1
ATOM 852 C CA . PRO A 1 98 ? 7.281 6.668 -14.465 1.00 91.62 98 PRO A CA 1
ATOM 853 C C . PRO A 1 98 ? 7.058 5.155 -14.353 1.00 91.62 98 PRO A C 1
ATOM 855 O O . PRO A 1 98 ? 6.167 4.622 -15.012 1.00 91.62 98 PRO A O 1
ATOM 858 N N . LYS A 1 99 ? 7.885 4.439 -13.576 1.00 91.75 99 LYS A N 1
ATOM 859 C CA . LYS A 1 99 ? 7.661 3.017 -13.291 1.00 91.75 99 LYS A CA 1
ATOM 860 C C . LYS A 1 99 ? 6.469 2.867 -12.349 1.00 91.75 99 LYS A C 1
ATOM 862 O O . LYS A 1 99 ? 5.527 2.180 -12.717 1.00 91.75 99 LYS A O 1
ATOM 867 N N . VAL A 1 100 ? 6.493 3.562 -11.208 1.00 92.44 100 VAL A N 1
ATOM 868 C CA . VAL A 1 100 ? 5.393 3.546 -10.226 1.00 92.44 100 VAL A CA 1
ATOM 869 C C . VAL A 1 100 ? 4.092 3.977 -10.893 1.00 92.44 100 VAL A C 1
ATOM 871 O O . VAL A 1 100 ? 3.116 3.249 -10.837 1.00 92.44 100 VAL A O 1
ATOM 874 N N . ALA A 1 101 ? 4.094 5.094 -11.626 1.00 94.19 101 ALA A N 1
ATOM 875 C CA . ALA A 1 101 ? 2.890 5.592 -12.289 1.00 94.19 101 ALA A CA 1
ATOM 876 C C . ALA A 1 101 ? 2.238 4.562 -13.232 1.00 94.19 101 ALA A C 1
ATOM 878 O O . ALA A 1 101 ? 1.016 4.474 -13.320 1.00 94.19 101 ALA A O 1
ATOM 879 N N . ARG A 1 102 ? 3.055 3.762 -13.928 1.00 94.50 102 ARG A N 1
ATOM 880 C CA . ARG A 1 102 ? 2.576 2.669 -14.780 1.00 94.50 102 ARG A CA 1
ATOM 881 C C . ARG A 1 102 ? 2.005 1.521 -13.955 1.00 94.50 102 ARG A C 1
ATOM 883 O O . ARG A 1 102 ? 0.895 1.099 -14.232 1.00 94.50 102 ARG A O 1
ATOM 890 N N . GLU A 1 103 ? 2.739 1.059 -12.945 1.00 94.62 103 GLU A N 1
ATOM 891 C CA . GLU A 1 103 ? 2.298 -0.038 -12.075 1.00 94.62 103 GLU A CA 1
ATOM 892 C C . GLU A 1 103 ? 0.969 0.299 -11.381 1.00 94.62 103 GLU A C 1
ATOM 894 O O . GLU A 1 103 ? 0.072 -0.539 -11.345 1.00 94.62 103 GLU A O 1
ATOM 899 N N . GLU A 1 104 ? 0.796 1.540 -10.915 1.00 95.06 104 GLU A N 1
ATOM 900 C CA . GLU A 1 104 ? -0.459 1.982 -10.300 1.00 95.06 104 GLU A CA 1
ATOM 901 C C . GLU A 1 104 ? -1.616 2.054 -11.299 1.00 95.06 104 GLU A C 1
ATOM 903 O O . GLU A 1 104 ? -2.747 1.696 -10.972 1.00 95.06 104 GLU A O 1
ATOM 908 N N . ARG A 1 105 ? -1.348 2.468 -12.542 1.00 94.75 105 ARG A N 1
ATOM 909 C CA . ARG A 1 105 ? -2.361 2.458 -13.604 1.00 94.75 105 ARG A CA 1
ATOM 910 C C . ARG A 1 105 ? -2.808 1.039 -13.931 1.00 94.75 105 ARG A C 1
ATOM 912 O O . ARG A 1 105 ? -4.008 0.779 -13.960 1.00 94.75 105 ARG A O 1
ATOM 919 N N . ASP A 1 106 ? -1.852 0.130 -14.103 1.00 94.12 106 ASP A N 1
ATOM 920 C CA . ASP A 1 106 ? -2.125 -1.281 -14.367 1.00 94.12 106 ASP A CA 1
ATOM 921 C C . ASP A 1 106 ? -2.944 -1.887 -13.209 1.00 94.12 106 ASP A C 1
ATOM 923 O O . ASP A 1 106 ? -3.932 -2.588 -13.433 1.00 94.12 106 ASP A O 1
ATOM 927 N N . TRP A 1 107 ? -2.602 -1.559 -11.956 1.00 94.81 107 TRP A N 1
ATOM 928 C CA . TRP A 1 107 ? -3.353 -2.006 -10.781 1.00 94.81 107 TRP A CA 1
ATOM 929 C C . TRP A 1 107 ? -4.789 -1.465 -10.762 1.00 94.81 107 TRP A C 1
ATOM 931 O O . TRP A 1 107 ? -5.727 -2.230 -10.513 1.00 94.81 107 TRP A O 1
ATOM 941 N N . LEU A 1 108 ? -4.992 -0.177 -11.057 1.00 94.44 108 LEU A N 1
ATOM 942 C CA . LEU A 1 108 ? -6.324 0.432 -11.139 1.00 94.44 108 LEU A CA 1
ATOM 943 C C . LEU A 1 108 ? -7.173 -0.211 -12.246 1.00 94.44 108 LEU A C 1
ATOM 945 O O . LEU A 1 108 ? -8.361 -0.465 -12.036 1.00 94.44 108 LEU A O 1
ATOM 949 N N . GLU A 1 109 ? -6.582 -0.522 -13.401 1.00 93.50 109 GLU A N 1
ATOM 950 C CA . GLU A 1 109 ? -7.252 -1.221 -14.504 1.00 93.50 109 GLU A CA 1
ATOM 951 C C . GLU A 1 109 ? -7.658 -2.646 -14.114 1.00 93.50 109 GLU A C 1
ATOM 953 O O . GLU A 1 109 ? -8.827 -3.020 -14.255 1.00 93.50 109 GLU A O 1
ATOM 958 N N . MET A 1 110 ? -6.728 -3.424 -13.551 1.00 91.19 110 MET A N 1
ATOM 959 C CA . MET A 1 110 ? -6.975 -4.805 -13.118 1.00 91.19 110 MET A CA 1
ATOM 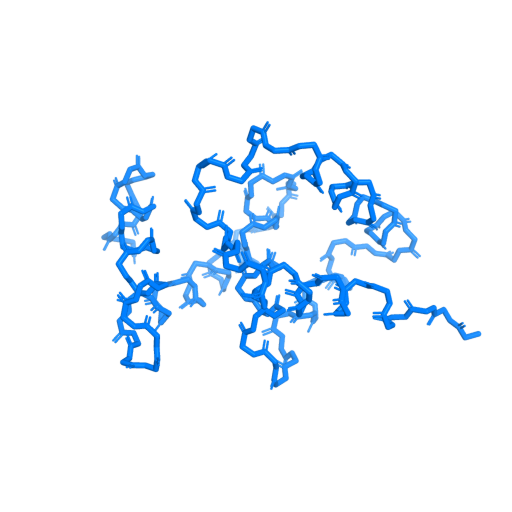960 C C . MET A 1 110 ? -8.086 -4.900 -12.068 1.00 91.19 110 MET A C 1
ATOM 962 O O . MET A 1 110 ? -8.881 -5.842 -12.087 1.00 91.19 110 MET A O 1
ATOM 966 N N . ASN A 1 111 ? -8.175 -3.911 -11.177 1.00 89.69 111 ASN A N 1
ATOM 967 C CA . ASN A 1 111 ? -9.197 -3.851 -10.135 1.00 89.69 111 ASN A CA 1
ATOM 968 C C . ASN A 1 111 ? -10.493 -3.149 -10.584 1.00 89.69 111 ASN A C 1
ATOM 970 O O . ASN A 1 111 ? -11.441 -3.082 -9.802 1.00 89.69 111 ASN A O 1
ATOM 974 N N . ARG A 1 112 ? -10.570 -2.670 -11.837 1.00 89.12 112 ARG A N 1
ATOM 975 C CA . ARG A 1 112 ? -11.711 -1.920 -12.403 1.00 89.12 112 ARG A CA 1
ATOM 976 C C . ARG A 1 112 ? -12.035 -0.635 -11.630 1.00 89.12 112 ARG A C 1
ATOM 978 O O . ARG A 1 112 ? -13.199 -0.297 -11.431 1.00 89.12 112 ARG A O 1
ATOM 985 N N . LEU A 1 113 ? -10.993 0.070 -11.199 1.00 85.00 113 LEU A N 1
ATOM 986 C CA . LEU A 1 113 ? -11.061 1.288 -10.387 1.00 85.00 113 LEU A CA 1
ATOM 987 C C . LEU A 1 113 ? -10.632 2.551 -11.149 1.00 85.00 113 LEU A C 1
ATOM 989 O O . LEU A 1 113 ? -10.720 3.639 -10.599 1.00 85.00 113 LEU A O 1
ATOM 993 N N . LEU A 1 114 ? -10.205 2.426 -12.411 1.00 65.31 114 LEU A N 1
ATOM 994 C CA . LEU A 1 114 ? -9.716 3.548 -13.229 1.00 65.31 114 LEU A CA 1
ATOM 995 C C . LEU A 1 114 ? -10.799 4.601 -13.582 1.00 65.31 114 LEU A C 1
ATOM 997 O O . LEU A 1 114 ? -10.465 5.677 -14.060 1.00 65.31 114 LEU A O 1
ATOM 1001 N N . TYR A 1 115 ? -12.086 4.303 -13.369 1.00 54.97 115 TYR A N 1
ATOM 1002 C CA . TYR A 1 115 ? -13.221 5.157 -13.765 1.00 54.97 115 TYR A CA 1
ATOM 1003 C C . TYR A 1 115 ? -14.146 5.536 -12.596 1.00 54.97 115 TYR A C 1
ATOM 1005 O O . TYR A 1 115 ? -15.326 5.809 -12.823 1.00 54.97 115 TYR A O 1
ATOM 1013 N N . VAL A 1 116 ? -13.648 5.469 -11.357 1.00 50.09 116 VAL A N 1
ATOM 1014 C CA . VAL A 1 116 ? -14.410 5.844 -10.150 1.00 50.09 116 VAL A CA 1
ATOM 1015 C C . VAL A 1 116 ? -14.216 7.319 -9.836 1.00 50.09 116 VAL A C 1
ATOM 1017 O O . VAL A 1 116 ? -13.055 7.774 -9.903 1.00 50.09 116 VAL A O 1
#

Foldseek 3Di:
DDPPVPLLVLLVVCVVVVHALLDPVVCVPPVVVVNVVVVVVVCVVPHLVVLLCLLVPPDLRSNLNNLSCCCPPHDDDPVSVVVSLVSLCCQLVDPPDVVSVVSSVVSCVVVVNNPD

Mean predicted aligned error: 4.51 Å

Secondary structure (DSSP, 8-state):
---THHHHHHHHHHHHTT--TT-HHHHTSHHHHHHHHHHHHHHHHS-HHHHHGGGSSS-HHHHHHHHHHHHHHS---HHHHHHHHHHHHHHHT-SS-HHHHHHHHHHHHHTT-TT-

Organism: NCBI:txid346377

Nearest PDB structures (foldseek):
  6owo-assembly1_B  TM=4.764E-01  e=3.751E+00  Mus musculus
  4nee-assembly3_A  TM=3.856E-01  e=6.323E+00  Rattus norvegicus

pLDDT: mean 87.96, std 10.89, range [36.47, 95.94]

Radius of gyration: 13.42 Å; Cα contacts (8 Å, |Δi|>4): 99; chains: 1; bounding box: 31×28×37 Å

Sequence (116 aa):
MKNNHTYIEFCKKLYLEGFTPANIRFREHPKFEEFLRIVKQEVYETSYEMFYEYTKEHNYFTNLWTSHLLIEYFKVSKEIKSSCLEIIVRYSEGRLNPKVAREERDWLEMNRLLYV